Protein AF-A0A517XKX5-F1 (afdb_monomer_lite)

pLDDT: mean 86.67, std 15.07, range [38.28, 98.25]

Radius of gyration: 36.25 Å; chains: 1; bounding box: 56×51×123 Å

Organism: NCBI:txid2528023

Sequence (144 aa):
MNANAPLYVTPAGPVQIPESPFPGAEIADLLRQSIDLQREQVALLKQQQAAGDNVSRCRAFLAKWADEFPHVGPACKQSLPALERAYLALLSDLTDKVKDLGDDLADDFVLSDFLDRYGVKVNQLGGIINQISPIADAAPAETQ

Secondary structure (DSSP, 8-state):
----PPPP-PPPPP--PPPP-S-HHHHHHHHHHHHHHHHHHHHHHHHHHHHHHHHHHHHHHHHHTTTT-TTHHHHHHHHHHHHHHHHHHHHHHHHHHHHHHGGGGGSHHHHHHHHHHHHHHHHHHHHHHHHHHHHHHHSPP---

Structure (mmCIF, N/CA/C/O backbone):
data_AF-A0A517XKX5-F1
#
_entry.id   AF-A0A517XKX5-F1
#
loop_
_atom_site.group_PDB
_atom_site.id
_atom_site.type_symbol
_atom_site.label_atom_id
_atom_site.label_alt_id
_atom_site.label_comp_id
_atom_site.label_asym_id
_atom_site.label_entity_id
_atom_site.label_seq_id
_atom_site.pdbx_PDB_ins_code
_atom_site.Cartn_x
_atom_site.Cartn_y
_atom_site.Cartn_z
_atom_site.occupancy
_atom_site.B_iso_or_equiv
_atom_site.auth_seq_id
_atom_site.auth_comp_id
_atom_site.auth_asym_id
_atom_site.auth_atom_id
_atom_site.pdbx_PDB_model_num
ATOM 1 N N . MET A 1 1 ? -2.631 -30.575 -106.734 1.00 46.31 1 MET A N 1
ATOM 2 C CA . MET A 1 1 ? -3.094 -31.246 -105.501 1.00 46.31 1 MET A CA 1
ATOM 3 C C . MET A 1 1 ? -2.279 -30.710 -104.341 1.00 46.31 1 MET A C 1
ATOM 5 O O . MET A 1 1 ? -1.109 -31.034 -104.271 1.00 46.31 1 MET A O 1
ATOM 9 N N . ASN A 1 2 ? -2.861 -29.865 -103.490 1.00 41.69 2 ASN A N 1
ATOM 10 C CA . ASN A 1 2 ? -2.291 -29.525 -102.184 1.00 41.69 2 ASN A CA 1
ATOM 11 C C . ASN A 1 2 ? -3.442 -29.557 -10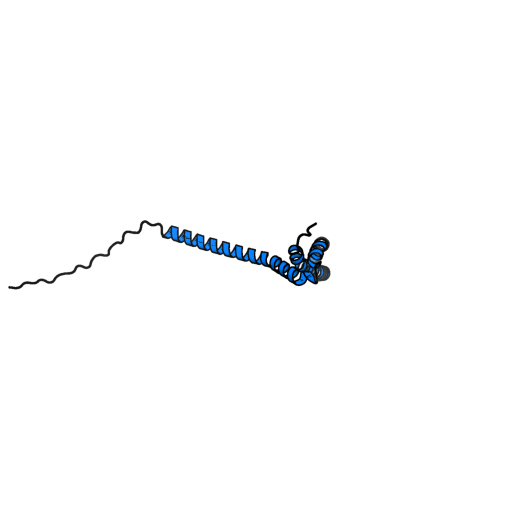1.180 1.00 41.69 2 ASN A C 1
ATOM 13 O O . ASN A 1 2 ? -4.290 -28.670 -101.170 1.00 41.69 2 ASN A O 1
ATOM 17 N N . ALA A 1 3 ? -3.502 -30.642 -100.414 1.00 54.03 3 ALA A N 1
ATOM 18 C CA . ALA A 1 3 ? -4.377 -30.785 -99.265 1.00 54.03 3 ALA A CA 1
ATOM 19 C C . ALA A 1 3 ? -3.588 -30.325 -98.039 1.00 54.03 3 ALA A C 1
ATOM 21 O O . ALA A 1 3 ? -2.511 -30.856 -97.782 1.00 54.03 3 ALA A O 1
ATOM 22 N N . ASN A 1 4 ? -4.104 -29.354 -97.290 1.00 54.41 4 ASN A N 1
ATOM 23 C CA . ASN A 1 4 ? -3.622 -29.114 -95.938 1.00 54.41 4 ASN A CA 1
ATOM 24 C C . ASN A 1 4 ? -4.831 -28.898 -95.028 1.00 54.41 4 ASN A C 1
ATOM 26 O O . ASN A 1 4 ? -5.595 -27.950 -95.201 1.00 54.41 4 ASN A O 1
ATOM 30 N N . ALA A 1 5 ? -5.052 -29.878 -94.156 1.00 59.97 5 ALA A N 1
ATOM 31 C CA . ALA A 1 5 ? -6.209 -30.001 -93.281 1.00 59.97 5 ALA A CA 1
ATOM 32 C C . ALA A 1 5 ? -6.062 -29.104 -92.037 1.00 59.97 5 ALA A C 1
ATOM 34 O O . ALA A 1 5 ? -4.936 -28.836 -91.613 1.00 59.97 5 ALA A O 1
ATOM 35 N N . PRO A 1 6 ? -7.167 -28.646 -91.422 1.00 56.19 6 PRO A N 1
ATOM 36 C CA . PRO A 1 6 ? -7.088 -27.828 -90.219 1.00 56.19 6 PRO A CA 1
ATOM 37 C C . PRO A 1 6 ? -6.621 -28.654 -89.010 1.00 56.19 6 PRO A C 1
ATOM 39 O O . PRO A 1 6 ? -7.191 -29.697 -88.689 1.00 56.19 6 PRO A O 1
ATOM 42 N N . LEU A 1 7 ? -5.590 -28.155 -88.323 1.00 56.00 7 LEU A N 1
ATOM 43 C CA . LEU A 1 7 ? -5.146 -28.631 -87.012 1.00 56.00 7 LEU A CA 1
ATOM 44 C C . LEU A 1 7 ? -6.213 -28.301 -85.960 1.00 56.00 7 LEU A C 1
ATOM 46 O O . LEU A 1 7 ? -6.467 -27.131 -85.678 1.00 56.00 7 LEU A O 1
ATOM 50 N N . TYR A 1 8 ? -6.809 -29.327 -85.355 1.00 54.81 8 TYR A N 1
ATOM 51 C CA . TYR A 1 8 ? -7.636 -29.160 -84.162 1.00 54.81 8 TYR A CA 1
ATOM 52 C C . TYR A 1 8 ? -6.754 -29.199 -82.914 1.00 54.81 8 TYR A C 1
ATOM 54 O O . TYR A 1 8 ? -6.123 -30.212 -82.620 1.00 54.81 8 TYR A O 1
ATOM 62 N N . VAL A 1 9 ? -6.730 -28.093 -82.169 1.00 59.56 9 VAL A N 1
ATOM 63 C CA . VAL A 1 9 ? -6.156 -28.039 -80.820 1.00 59.56 9 VAL A CA 1
ATOM 64 C C . VAL A 1 9 ? -7.253 -28.438 -79.839 1.00 59.56 9 VAL A C 1
ATOM 66 O O . VAL A 1 9 ? -8.209 -27.695 -79.625 1.00 59.56 9 VAL A O 1
ATOM 69 N N . THR A 1 10 ? -7.137 -29.624 -79.252 1.00 61.53 10 THR A N 1
ATOM 70 C CA . THR A 1 10 ? -7.957 -30.025 -78.104 1.00 61.53 10 THR A CA 1
ATOM 71 C C . THR A 1 10 ? -7.482 -29.281 -76.853 1.00 61.53 10 THR A C 1
ATOM 73 O O . THR A 1 10 ? -6.278 -29.298 -76.581 1.00 61.53 10 THR A O 1
ATOM 76 N N . PRO A 1 11 ? -8.374 -28.640 -76.075 1.00 59.97 11 PRO A N 1
ATOM 77 C CA . PRO A 1 11 ? -7.979 -27.992 -74.832 1.00 59.97 11 PRO A CA 1
ATOM 78 C C . PRO A 1 11 ? -7.487 -29.053 -73.842 1.00 59.97 11 PRO A C 1
ATOM 80 O O . PRO A 1 11 ? -8.123 -30.094 -73.668 1.00 59.97 11 PRO A O 1
ATOM 83 N N . ALA A 1 12 ? -6.338 -28.800 -73.213 1.00 63.75 12 ALA A N 1
ATOM 84 C CA . ALA A 1 12 ? -5.832 -29.653 -72.148 1.00 63.75 12 ALA A CA 1
ATOM 85 C C . ALA A 1 12 ? -6.866 -29.692 -71.011 1.00 63.75 12 ALA A C 1
ATOM 87 O O . ALA A 1 12 ? -7.317 -28.645 -70.542 1.00 63.75 12 ALA A O 1
ATOM 88 N N . GLY A 1 13 ? -7.267 -30.899 -70.600 1.00 64.56 13 GLY A N 1
ATOM 89 C CA . GLY A 1 13 ? -8.141 -31.085 -69.442 1.00 64.56 13 GLY A CA 1
ATOM 90 C C . GLY A 1 13 ? -7.512 -30.503 -68.169 1.00 64.56 13 GLY A C 1
ATOM 91 O O . GLY A 1 13 ? -6.293 -30.308 -68.124 1.00 64.56 13 GLY A O 1
ATOM 92 N N . PRO A 1 14 ? -8.317 -30.201 -67.135 1.00 66.50 14 PRO A N 1
ATOM 93 C CA . PRO A 1 14 ? -7.815 -29.593 -65.912 1.00 66.50 14 PRO A CA 1
ATOM 94 C C . PRO A 1 14 ? -6.734 -30.482 -65.288 1.00 66.50 14 PRO A C 1
ATOM 96 O O . PRO A 1 14 ? -6.977 -31.641 -64.955 1.00 66.50 14 PRO A O 1
ATOM 99 N N . VAL A 1 15 ? -5.528 -29.930 -65.153 1.00 63.94 15 VAL A N 1
ATOM 100 C CA . VAL A 1 15 ? -4.409 -30.571 -64.461 1.00 63.94 15 VAL A CA 1
ATOM 101 C C . VAL A 1 15 ? -4.791 -30.690 -62.987 1.00 63.94 15 VAL A C 1
ATOM 103 O O . VAL A 1 15 ? -4.846 -29.685 -62.279 1.00 63.94 15 VAL A O 1
ATOM 106 N N . GLN A 1 16 ? -5.079 -31.905 -62.518 1.00 61.09 16 GLN A N 1
ATOM 107 C CA . GLN A 1 16 ? -5.198 -32.166 -61.086 1.00 61.09 16 GLN A CA 1
ATOM 108 C C . GLN A 1 16 ? -3.799 -32.106 -60.474 1.00 61.09 16 GLN A C 1
ATOM 110 O O . GLN A 1 16 ? -2.966 -32.985 -60.689 1.00 61.09 16 GLN A O 1
ATOM 115 N N . ILE A 1 17 ? -3.533 -31.022 -59.750 1.00 61.06 17 ILE A N 1
ATOM 116 C CA . ILE A 1 17 ? -2.321 -30.866 -58.951 1.00 61.06 17 ILE A CA 1
ATOM 117 C C . ILE A 1 17 ? -2.424 -31.870 -57.791 1.00 61.06 17 ILE A C 1
ATOM 119 O O . ILE A 1 17 ? -3.459 -31.879 -57.122 1.00 61.06 17 ILE A O 1
ATOM 123 N N . PRO A 1 18 ? -1.408 -32.719 -57.545 1.00 62.28 18 PRO A N 1
ATOM 124 C CA . PRO A 1 18 ? -1.410 -33.620 -56.399 1.00 62.28 18 PRO A CA 1
ATOM 125 C C . PRO A 1 18 ? -1.601 -32.819 -55.110 1.00 62.28 18 PRO A C 1
ATOM 127 O O . PRO A 1 18 ? -0.887 -31.840 -54.881 1.00 62.28 18 PRO A O 1
ATOM 130 N N . GLU A 1 19 ? -2.569 -33.218 -54.287 1.00 61.75 19 GLU A N 1
ATOM 131 C CA . GLU A 1 19 ? -2.788 -32.616 -52.975 1.00 61.75 19 GLU A CA 1
ATOM 132 C C . GLU A 1 19 ? -1.506 -32.784 -52.146 1.00 61.75 19 GLU A C 1
ATOM 134 O O . GLU A 1 19 ? -0.979 -33.889 -51.997 1.00 61.75 19 GLU A O 1
ATOM 139 N N . SER A 1 20 ? -0.932 -31.660 -51.712 1.00 58.12 20 SER A N 1
ATOM 140 C CA . SER A 1 20 ? 0.356 -31.644 -51.018 1.00 58.12 20 SER A CA 1
ATOM 141 C C . SER A 1 20 ? 0.258 -32.448 -49.713 1.00 58.12 20 SER A C 1
ATOM 143 O O . SER A 1 20 ? -0.650 -32.188 -48.927 1.00 58.12 20 SER A O 1
ATOM 145 N N . PRO A 1 21 ? 1.194 -33.372 -49.422 1.00 59.84 21 PRO A N 1
ATOM 146 C CA . PRO A 1 21 ? 1.131 -34.237 -48.240 1.00 59.84 21 PRO A CA 1
ATOM 147 C C . PRO A 1 21 ? 1.513 -33.516 -46.936 1.00 59.84 21 PRO A C 1
ATOM 149 O O . PRO A 1 21 ? 1.598 -34.144 -45.883 1.00 59.84 21 PRO A O 1
ATOM 152 N N . PHE A 1 22 ? 1.811 -32.215 -46.990 1.00 59.44 22 PHE A N 1
ATOM 153 C CA . PHE A 1 22 ? 2.259 -31.468 -45.823 1.00 59.44 22 PHE A CA 1
ATOM 154 C C . PHE A 1 22 ? 1.071 -31.045 -44.950 1.00 59.44 22 PHE A C 1
ATOM 156 O O . PHE A 1 22 ? 0.155 -30.403 -45.470 1.00 59.44 22 PHE A O 1
ATOM 163 N N . PRO A 1 23 ? 1.109 -31.289 -43.624 1.00 63.66 23 PRO A N 1
ATOM 164 C CA . PRO A 1 23 ? 0.102 -30.818 -42.673 1.00 63.66 23 PRO A CA 1
ATOM 165 C C . PRO A 1 23 ? 0.264 -29.306 -42.429 1.00 63.66 23 PRO A C 1
ATOM 167 O O . PRO A 1 23 ? 0.499 -28.837 -41.320 1.00 63.66 23 PRO A O 1
ATOM 170 N N . GLY A 1 24 ? 0.187 -28.509 -43.498 1.00 70.19 24 GLY A N 1
ATOM 171 C CA . GLY A 1 24 ? 0.370 -27.060 -43.459 1.00 70.19 24 GLY A CA 1
ATOM 172 C C . GLY A 1 24 ? -0.688 -26.357 -42.610 1.00 70.19 24 GLY A C 1
ATOM 173 O O . GLY A 1 24 ? -0.395 -25.320 -42.025 1.00 70.19 24 GLY A O 1
ATOM 174 N N . ALA A 1 25 ? -1.884 -26.944 -42.496 1.00 78.31 25 ALA A N 1
ATOM 175 C CA . ALA A 1 25 ? -2.943 -26.457 -41.618 1.00 78.31 25 ALA A CA 1
ATOM 176 C C . ALA A 1 25 ? -2.577 -26.624 -40.135 1.00 78.31 25 ALA A C 1
ATOM 178 O O . ALA A 1 25 ? -2.608 -25.646 -39.397 1.00 78.31 25 ALA A O 1
ATOM 179 N N . GLU A 1 26 ? -2.127 -27.812 -39.720 1.00 82.81 26 GLU A N 1
ATOM 180 C CA . GLU A 1 26 ? -1.724 -28.065 -38.328 1.00 82.81 26 GLU A CA 1
ATOM 181 C C . GLU A 1 26 ? -0.511 -27.219 -37.927 1.00 82.81 26 GLU A C 1
ATOM 183 O O . GLU A 1 26 ? -0.473 -26.652 -36.837 1.00 82.81 26 GLU A O 1
ATOM 188 N N . ILE A 1 27 ? 0.462 -27.064 -38.831 1.00 89.12 27 ILE A N 1
ATOM 189 C CA . ILE A 1 27 ? 1.617 -26.185 -38.609 1.00 89.12 27 ILE A CA 1
ATOM 190 C C . ILE A 1 27 ? 1.166 -24.723 -3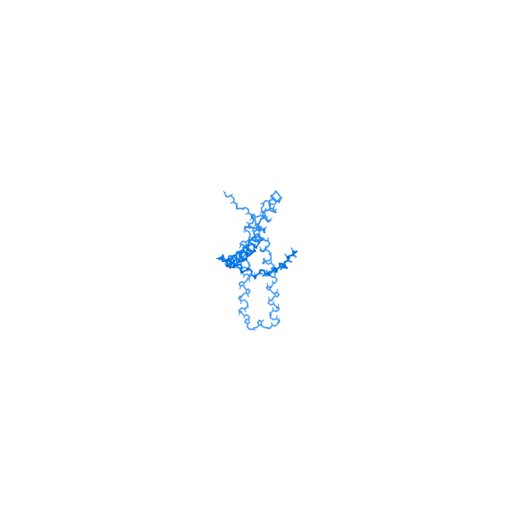8.499 1.00 89.12 27 ILE A C 1
ATOM 192 O O . ILE A 1 27 ? 1.626 -24.007 -37.611 1.00 89.12 27 ILE A O 1
ATOM 196 N N . ALA A 1 28 ? 0.258 -24.263 -39.365 1.00 89.31 28 ALA A N 1
ATOM 197 C CA . ALA A 1 28 ? -0.284 -22.909 -39.288 1.00 89.31 28 ALA A CA 1
ATOM 198 C C . ALA A 1 28 ? -1.060 -22.672 -37.983 1.00 89.31 28 ALA A C 1
ATOM 200 O O . ALA A 1 28 ? -0.957 -21.591 -37.402 1.00 89.31 28 ALA A O 1
ATOM 201 N N . ASP A 1 29 ? -1.788 -23.673 -37.496 1.00 90.06 29 ASP A N 1
ATOM 202 C CA . ASP A 1 29 ? -2.529 -23.588 -36.240 1.00 90.06 29 ASP A CA 1
ATOM 203 C C . ASP A 1 29 ? -1.601 -23.596 -35.022 1.00 90.06 29 ASP A C 1
ATOM 205 O O . ASP A 1 29 ? -1.798 -22.793 -34.111 1.00 90.06 29 ASP A O 1
ATOM 209 N N . LEU A 1 30 ? -0.531 -24.397 -35.031 1.00 93.19 30 LEU A N 1
ATOM 210 C CA . LEU A 1 30 ? 0.518 -24.336 -34.007 1.00 93.19 30 LEU A CA 1
ATOM 211 C C . LEU A 1 30 ? 1.229 -22.975 -33.996 1.00 93.19 30 LEU A C 1
ATOM 213 O O . LEU A 1 30 ? 1.501 -22.428 -32.928 1.00 93.19 30 LEU A O 1
ATOM 217 N N . LEU A 1 31 ? 1.500 -22.390 -35.166 1.00 94.75 31 LEU A N 1
ATOM 218 C CA . LEU A 1 31 ? 2.091 -21.052 -35.264 1.00 94.75 31 LEU A CA 1
ATOM 219 C C . LEU A 1 31 ? 1.146 -19.969 -34.731 1.00 94.75 31 LEU A C 1
ATOM 221 O O . LEU A 1 31 ? 1.600 -19.063 -34.035 1.00 94.75 31 LEU A O 1
ATOM 225 N N . ARG A 1 32 ? -0.162 -20.067 -35.000 1.00 94.75 32 ARG A N 1
ATOM 226 C CA . ARG A 1 32 ? -1.172 -19.160 -34.423 1.00 94.75 32 ARG A CA 1
ATOM 227 C C . ARG A 1 32 ? -1.216 -19.273 -32.903 1.00 94.75 32 ARG A C 1
ATOM 229 O O . ARG A 1 32 ? -1.094 -18.256 -32.230 1.00 94.75 32 ARG A O 1
ATOM 236 N N . GLN A 1 33 ? -1.279 -20.496 -32.376 1.00 94.50 33 GLN A N 1
ATOM 237 C CA . GLN A 1 33 ? -1.242 -20.750 -30.933 1.00 94.50 33 GLN A CA 1
ATOM 238 C C . GLN A 1 33 ? 0.045 -20.210 -30.293 1.00 94.50 33 GLN A C 1
ATOM 240 O O . GLN A 1 33 ? 0.006 -19.614 -29.220 1.00 94.50 33 GLN A O 1
ATOM 245 N N . SER A 1 34 ? 1.189 -20.354 -30.970 1.00 94.81 34 SER A N 1
ATOM 246 C CA . SER A 1 34 ? 2.460 -19.794 -30.507 1.00 94.81 34 SER A CA 1
ATOM 247 C C . SER A 1 34 ? 2.441 -18.265 -30.469 1.00 94.81 34 SER A C 1
ATOM 249 O O . SER A 1 34 ? 2.900 -17.681 -29.489 1.00 94.81 34 SER A O 1
ATOM 251 N N . ILE A 1 35 ? 1.886 -17.608 -31.492 1.00 96.81 35 ILE A N 1
ATOM 252 C CA . ILE A 1 35 ? 1.741 -16.145 -31.525 1.00 96.81 35 ILE A CA 1
ATOM 253 C C . ILE A 1 35 ? 0.821 -15.667 -30.398 1.00 96.81 35 ILE A C 1
ATOM 255 O O . ILE A 1 35 ? 1.126 -14.664 -29.751 1.00 96.81 35 ILE A O 1
ATOM 259 N N . ASP A 1 36 ? -0.281 -16.370 -30.142 1.00 96.94 36 ASP A N 1
ATOM 260 C CA . ASP A 1 36 ? -1.208 -16.017 -29.066 1.00 96.94 36 ASP A CA 1
ATOM 261 C C . ASP A 1 36 ? -0.543 -16.151 -27.689 1.00 96.94 36 ASP A C 1
ATOM 263 O O . ASP A 1 36 ? -0.597 -15.214 -26.889 1.00 96.94 36 ASP A O 1
ATOM 267 N N . LEU A 1 37 ? 0.209 -17.231 -27.460 1.00 96.94 37 LEU A N 1
ATOM 268 C CA . LEU A 1 37 ? 0.982 -17.412 -26.230 1.00 96.94 37 LEU A CA 1
ATOM 269 C C . LEU A 1 37 ? 2.081 -16.347 -26.072 1.00 96.94 37 LEU A C 1
ATOM 271 O O . LEU A 1 37 ? 2.291 -15.820 -24.981 1.00 96.94 37 LEU A O 1
ATOM 275 N N . GLN A 1 38 ? 2.759 -15.967 -27.159 1.00 96.69 38 GLN A N 1
ATOM 276 C CA . GLN A 1 38 ? 3.748 -14.883 -27.136 1.00 96.69 38 GLN A CA 1
ATOM 277 C C . GLN A 1 38 ? 3.112 -13.529 -26.805 1.00 96.69 38 GLN A C 1
ATOM 279 O O . GLN A 1 38 ? 3.704 -12.732 -26.075 1.00 96.69 38 GLN A O 1
ATOM 284 N N . ARG A 1 39 ? 1.906 -13.247 -27.312 1.00 96.38 39 ARG A N 1
ATOM 285 C CA . ARG A 1 39 ? 1.174 -12.013 -26.990 1.00 96.38 39 ARG A CA 1
ATOM 286 C C . ARG A 1 39 ? 0.814 -11.950 -25.513 1.00 96.38 39 ARG A C 1
ATOM 288 O O . ARG A 1 39 ? 1.017 -10.905 -24.894 1.00 96.38 39 ARG A O 1
ATOM 295 N N . GLU A 1 40 ? 0.332 -13.054 -24.954 1.00 96.50 40 GLU A N 1
ATOM 296 C CA . GLU A 1 40 ? 0.037 -13.164 -23.526 1.00 96.50 40 GLU A CA 1
ATOM 297 C C . GLU A 1 40 ? 1.307 -12.990 -22.683 1.00 96.50 40 GLU A C 1
ATOM 299 O O . GLU A 1 40 ? 1.332 -12.187 -21.750 1.00 96.50 40 GLU A O 1
ATOM 304 N N . GLN A 1 41 ? 2.410 -13.633 -23.073 1.00 94.69 41 GLN A N 1
ATOM 305 C CA . GLN A 1 41 ? 3.692 -13.484 -22.388 1.00 94.69 41 GLN A CA 1
ATOM 306 C C . GLN A 1 41 ? 4.192 -12.032 -22.404 1.00 94.69 41 GLN A C 1
ATOM 308 O O . GLN A 1 41 ? 4.628 -11.513 -21.377 1.00 94.69 41 GLN A O 1
ATOM 313 N N . VAL A 1 42 ? 4.104 -11.344 -23.546 1.00 96.06 42 VAL A N 1
ATOM 314 C CA . VAL A 1 42 ? 4.466 -9.921 -23.645 1.00 96.06 42 VAL A CA 1
ATOM 315 C C . VAL A 1 42 ? 3.558 -9.058 -22.769 1.00 96.06 42 VAL A C 1
ATOM 317 O O . VAL A 1 42 ? 4.042 -8.109 -22.151 1.00 96.06 42 VAL A O 1
ATOM 320 N N . ALA A 1 43 ? 2.263 -9.367 -22.691 1.00 94.75 43 ALA A N 1
ATOM 321 C CA . ALA A 1 43 ? 1.338 -8.655 -21.815 1.00 94.75 43 ALA A CA 1
ATOM 322 C C . ALA A 1 43 ? 1.734 -8.805 -20.336 1.00 94.75 43 ALA A C 1
ATOM 324 O O . ALA A 1 43 ? 1.840 -7.800 -19.630 1.00 94.75 43 ALA A O 1
ATOM 325 N N . LEU A 1 44 ? 2.052 -10.026 -19.897 1.00 92.94 44 LEU A N 1
ATOM 326 C CA . LEU A 1 44 ? 2.514 -10.304 -18.534 1.00 92.94 44 LEU A CA 1
ATOM 327 C C . LEU A 1 44 ? 3.847 -9.610 -18.221 1.00 92.94 44 LEU A C 1
ATOM 329 O O . LEU A 1 44 ? 3.999 -9.015 -17.155 1.00 92.94 44 LEU A O 1
ATOM 333 N N . LEU A 1 45 ? 4.799 -9.617 -19.160 1.00 90.56 45 LEU A N 1
ATOM 334 C CA . LEU A 1 45 ? 6.084 -8.930 -18.990 1.00 90.56 45 LEU A CA 1
ATOM 335 C C . LEU A 1 45 ? 5.914 -7.413 -18.867 1.00 90.56 45 LEU A C 1
ATOM 337 O O . LEU A 1 45 ? 6.538 -6.796 -18.007 1.00 90.56 45 LEU A O 1
ATOM 341 N N . LYS A 1 46 ? 5.036 -6.803 -19.674 1.00 87.88 46 LYS A N 1
ATOM 342 C CA . LYS A 1 46 ? 4.716 -5.371 -19.554 1.00 87.88 46 LYS A CA 1
ATOM 343 C C . LYS A 1 46 ? 4.098 -5.040 -18.198 1.00 87.88 46 LYS A C 1
ATOM 345 O O . LYS A 1 46 ? 4.452 -4.028 -17.598 1.00 87.88 46 LYS A O 1
ATOM 350 N N . GLN A 1 47 ? 3.204 -5.894 -17.702 1.00 85.06 47 GLN A N 1
ATOM 351 C CA . GLN A 1 47 ? 2.606 -5.730 -16.379 1.00 85.06 47 GLN A CA 1
ATOM 352 C C . GLN A 1 47 ? 3.657 -5.845 -15.264 1.00 85.06 47 GLN A C 1
ATOM 354 O O . GLN A 1 47 ? 3.666 -5.032 -14.340 1.00 85.06 47 GLN A O 1
ATOM 359 N N . GLN A 1 48 ? 4.576 -6.807 -15.369 1.00 79.50 48 GLN A N 1
ATOM 360 C CA . GLN A 1 48 ? 5.668 -6.977 -14.411 1.00 79.50 48 GLN A CA 1
ATOM 361 C C . GLN A 1 48 ? 6.632 -5.784 -14.423 1.00 79.50 48 GLN A C 1
ATOM 363 O O . GLN A 1 48 ? 7.042 -5.315 -13.361 1.00 79.50 48 GLN A O 1
ATOM 368 N N . GLN A 1 49 ? 6.960 -5.256 -15.605 1.00 81.19 49 GLN A N 1
ATOM 369 C CA . GLN A 1 49 ? 7.802 -4.069 -15.732 1.00 81.19 49 GLN A CA 1
ATOM 370 C C . GLN A 1 49 ? 7.147 -2.853 -15.064 1.00 81.19 49 GLN A C 1
ATOM 372 O O . GLN A 1 49 ? 7.787 -2.185 -14.256 1.00 81.19 49 GLN A O 1
ATOM 377 N N . ALA A 1 50 ? 5.855 -2.619 -15.314 1.00 76.44 50 ALA A N 1
ATOM 378 C CA . ALA A 1 50 ? 5.123 -1.518 -14.690 1.00 76.44 50 ALA A CA 1
ATOM 379 C C . ALA A 1 50 ? 5.121 -1.602 -13.150 1.00 76.44 50 ALA A C 1
ATOM 381 O O . ALA A 1 50 ? 5.174 -0.573 -12.477 1.00 76.44 50 ALA A O 1
ATOM 382 N N . ALA A 1 51 ? 5.106 -2.815 -12.584 1.00 69.44 51 ALA A N 1
ATOM 383 C CA . ALA A 1 51 ? 5.219 -3.020 -11.141 1.00 69.44 51 ALA A CA 1
ATOM 384 C C . ALA A 1 51 ? 6.638 -2.729 -10.607 1.00 69.44 51 ALA A C 1
ATOM 386 O O . ALA A 1 51 ? 6.784 -2.129 -9.542 1.00 69.44 51 ALA A O 1
ATOM 387 N N . GLY A 1 52 ? 7.686 -3.110 -11.347 1.00 68.88 52 GLY A N 1
ATOM 388 C CA . GLY A 1 52 ? 9.086 -2.864 -10.974 1.00 68.88 52 GLY A CA 1
ATOM 389 C C . GLY A 1 52 ? 9.544 -1.408 -11.141 1.00 68.88 52 GLY A C 1
ATOM 390 O O . GLY A 1 52 ? 10.426 -0.947 -10.409 1.00 68.88 52 GLY A O 1
ATOM 391 N N . ASP A 1 53 ? 8.925 -0.662 -12.059 1.00 80.75 53 ASP A N 1
ATOM 392 C CA . ASP A 1 53 ? 9.310 0.713 -12.397 1.00 80.75 53 ASP A CA 1
ATOM 393 C C . ASP A 1 53 ? 9.117 1.701 -11.235 1.00 80.75 53 ASP A C 1
ATOM 395 O O . ASP A 1 53 ? 9.836 2.694 -11.128 1.00 80.75 53 ASP A O 1
ATOM 399 N N . ASN A 1 54 ? 8.182 1.445 -10.318 1.00 82.00 54 ASN A N 1
ATOM 400 C CA . ASN A 1 54 ? 7.952 2.356 -9.195 1.00 82.00 54 ASN A CA 1
ATOM 401 C C . ASN A 1 54 ? 9.133 2.381 -8.212 1.00 82.00 54 ASN A C 1
ATOM 403 O O . ASN A 1 54 ? 9.585 3.458 -7.822 1.00 82.00 54 ASN A O 1
ATOM 407 N N . VAL A 1 55 ? 9.695 1.218 -7.867 1.00 86.56 55 VAL A N 1
ATOM 408 C CA . VAL A 1 55 ? 10.836 1.132 -6.936 1.00 86.56 55 VAL A CA 1
ATOM 409 C C . VAL A 1 55 ? 12.110 1.677 -7.585 1.00 86.56 55 VAL A C 1
ATOM 411 O O . VAL A 1 55 ? 12.892 2.368 -6.928 1.00 86.56 55 VAL A O 1
ATOM 414 N N . SER A 1 56 ? 12.326 1.422 -8.881 1.00 88.44 56 SER A N 1
ATOM 415 C CA . SER A 1 56 ? 13.488 1.956 -9.607 1.00 88.44 56 SER A CA 1
ATOM 416 C C . SER A 1 56 ? 13.449 3.488 -9.696 1.00 88.44 56 SER A C 1
ATOM 418 O O . SER A 1 56 ? 14.463 4.148 -9.451 1.00 88.44 56 SER A O 1
ATOM 420 N N . ARG A 1 57 ? 12.267 4.071 -9.941 1.00 91.06 57 ARG A N 1
ATOM 421 C CA . ARG A 1 57 ? 12.047 5.525 -9.926 1.00 91.06 57 ARG A CA 1
ATOM 422 C C . ARG A 1 57 ? 12.272 6.131 -8.544 1.00 91.06 57 ARG A C 1
ATOM 424 O O . ARG A 1 57 ? 12.960 7.146 -8.445 1.00 91.06 57 ARG A O 1
ATOM 431 N N . CYS A 1 58 ? 11.749 5.514 -7.485 1.00 92.50 58 CYS A N 1
ATOM 432 C CA . CYS A 1 58 ? 11.987 5.962 -6.109 1.00 92.50 58 CYS A CA 1
ATOM 433 C C . CYS A 1 58 ? 13.473 5.894 -5.735 1.00 92.50 58 CYS A C 1
ATOM 435 O O . CYS A 1 58 ? 13.992 6.817 -5.111 1.00 92.50 58 CYS A O 1
ATOM 437 N N . ARG A 1 59 ? 14.192 4.861 -6.185 1.00 92.69 59 ARG A N 1
ATOM 438 C CA . ARG A 1 59 ? 15.639 4.737 -5.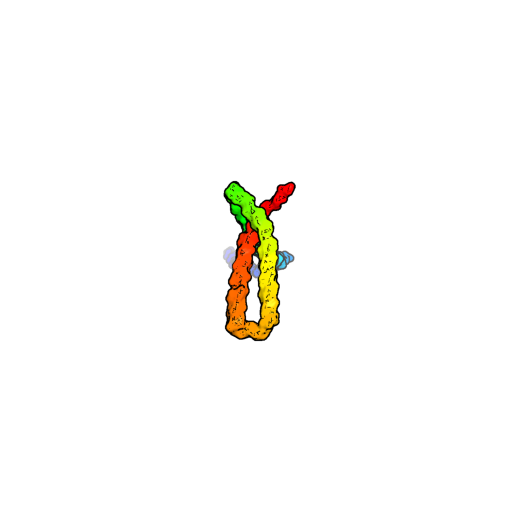966 1.00 92.69 59 ARG A CA 1
ATOM 439 C C . ARG A 1 59 ? 16.417 5.856 -6.654 1.00 92.69 59 ARG A C 1
ATOM 441 O O . ARG A 1 59 ? 17.284 6.462 -6.033 1.00 92.69 59 ARG A O 1
ATOM 448 N N . ALA A 1 60 ? 16.084 6.164 -7.908 1.00 93.50 60 ALA A N 1
ATOM 449 C CA . ALA A 1 60 ? 16.684 7.284 -8.630 1.00 93.50 60 ALA A CA 1
ATOM 450 C C . ALA A 1 60 ? 16.365 8.637 -7.966 1.00 93.50 60 ALA A C 1
ATOM 452 O O . ALA A 1 60 ? 17.232 9.505 -7.884 1.00 93.50 60 ALA A O 1
ATOM 453 N N . PHE A 1 61 ? 15.142 8.808 -7.453 1.00 93.94 61 PHE A N 1
ATOM 454 C CA . PHE A 1 61 ? 14.741 9.994 -6.695 1.00 93.94 61 PHE A CA 1
ATOM 455 C C . PHE A 1 61 ? 15.559 10.161 -5.408 1.00 93.94 61 PHE A C 1
ATOM 457 O O . PHE A 1 61 ? 16.090 11.242 -5.175 1.00 93.94 61 PHE A O 1
ATOM 464 N N . LEU A 1 62 ? 15.717 9.100 -4.609 1.00 94.19 62 LEU A N 1
ATOM 465 C CA . LEU A 1 62 ? 16.549 9.133 -3.403 1.00 94.19 62 LEU A CA 1
ATOM 466 C C . LEU A 1 62 ? 18.013 9.442 -3.733 1.00 94.19 62 LEU A C 1
ATOM 468 O O . LEU A 1 62 ? 18.621 10.271 -3.067 1.00 94.19 62 LEU A O 1
ATOM 472 N N . ALA A 1 63 ? 18.562 8.836 -4.791 1.00 93.31 63 ALA A N 1
ATOM 473 C CA . ALA A 1 63 ? 19.933 9.098 -5.225 1.00 93.31 63 ALA A CA 1
ATOM 474 C C . ALA A 1 63 ? 20.148 10.562 -5.645 1.00 93.31 63 ALA A C 1
ATOM 476 O O . ALA A 1 63 ? 21.182 11.142 -5.333 1.00 93.31 63 ALA A O 1
ATOM 477 N N . LYS A 1 64 ? 19.160 11.175 -6.313 1.00 96.12 64 LYS A N 1
ATOM 478 C CA . LYS A 1 64 ? 19.212 12.586 -6.725 1.00 96.12 64 LYS A CA 1
ATOM 479 C C . LYS A 1 64 ? 19.334 13.548 -5.537 1.00 96.12 64 LYS A C 1
ATOM 481 O O . LYS A 1 64 ? 19.949 14.596 -5.685 1.00 96.12 64 LYS A O 1
ATOM 486 N N . TRP A 1 65 ? 18.732 13.209 -4.400 1.00 95.56 65 TRP A N 1
ATOM 487 C CA . TRP A 1 65 ? 18.641 14.078 -3.223 1.00 95.56 65 TRP A CA 1
ATOM 488 C C . TRP A 1 65 ? 19.460 13.567 -2.030 1.00 95.56 65 TRP A C 1
ATOM 490 O O . TRP A 1 65 ? 19.248 14.010 -0.903 1.00 95.56 65 TRP A O 1
ATOM 500 N N . ALA A 1 66 ? 20.384 12.631 -2.261 1.00 92.50 66 ALA A N 1
ATOM 501 C CA . ALA A 1 66 ? 21.124 11.948 -1.204 1.00 92.50 66 ALA A CA 1
ATOM 502 C C . ALA A 1 66 ? 21.992 12.896 -0.359 1.00 92.50 66 ALA A C 1
ATOM 504 O O . ALA A 1 66 ? 22.085 12.699 0.850 1.00 92.50 66 ALA A O 1
ATOM 505 N N . ASP A 1 67 ? 22.572 13.933 -0.969 1.00 94.31 67 ASP A N 1
ATOM 506 C CA . ASP A 1 67 ? 23.445 14.885 -0.268 1.00 94.31 67 ASP A CA 1
ATOM 507 C C . ASP A 1 67 ? 22.660 15.817 0.672 1.00 94.31 67 ASP A C 1
ATOM 509 O O . ASP A 1 67 ? 23.136 16.166 1.751 1.00 94.31 67 ASP A O 1
ATOM 513 N N . GLU A 1 68 ? 21.441 16.203 0.283 1.00 97.06 68 GLU A N 1
ATOM 514 C CA . GLU A 1 68 ? 20.583 17.108 1.061 1.00 97.06 68 GLU A CA 1
ATOM 515 C C . GLU A 1 68 ? 19.719 16.355 2.085 1.00 97.06 68 GLU A C 1
ATOM 517 O O . GLU A 1 68 ? 19.444 16.863 3.172 1.00 97.06 68 GLU A O 1
ATOM 522 N N . PHE A 1 69 ? 19.299 15.129 1.756 1.00 94.75 69 PHE A N 1
ATOM 523 C CA . PHE A 1 69 ? 18.351 14.339 2.543 1.00 94.75 69 PHE A CA 1
ATOM 524 C C . PHE A 1 69 ? 18.817 12.883 2.758 1.00 94.75 69 PHE A C 1
ATOM 526 O O . PHE A 1 69 ? 18.069 11.943 2.457 1.00 94.75 69 PHE A O 1
ATOM 533 N N . PRO A 1 70 ? 20.011 12.649 3.338 1.00 92.88 70 PRO A N 1
ATOM 534 C CA . PRO A 1 70 ? 20.618 11.313 3.419 1.00 92.88 70 PRO A CA 1
ATOM 535 C C . PRO A 1 70 ? 19.808 10.308 4.253 1.00 92.88 70 PRO A C 1
ATOM 537 O O . PRO A 1 70 ? 19.899 9.099 4.047 1.00 92.88 70 PRO A O 1
ATOM 540 N N . HIS A 1 71 ? 18.994 10.792 5.194 1.00 93.31 71 HIS A N 1
ATOM 541 C CA . HIS A 1 71 ? 18.263 9.948 6.140 1.00 93.31 71 HIS A CA 1
ATOM 542 C C . HIS A 1 71 ? 16.805 9.682 5.754 1.00 93.31 71 HIS A C 1
ATOM 544 O O . HIS A 1 71 ? 16.155 8.901 6.441 1.00 93.31 71 HIS A O 1
ATOM 550 N N . VAL A 1 72 ? 16.275 10.277 4.677 1.00 94.19 72 VAL A N 1
ATOM 551 C CA . VAL A 1 72 ? 14.848 10.128 4.325 1.00 94.19 72 VAL A CA 1
ATOM 552 C C . VAL A 1 72 ? 14.487 8.674 4.018 1.00 94.19 72 VAL A C 1
ATOM 554 O O . VAL A 1 72 ? 13.528 8.163 4.586 1.00 94.19 72 VAL A O 1
ATOM 557 N N . GLY A 1 73 ? 15.272 7.979 3.190 1.00 94.12 73 GLY A N 1
ATOM 558 C CA . GLY A 1 73 ? 15.047 6.557 2.896 1.00 94.12 73 GLY A CA 1
ATOM 559 C C . GLY A 1 73 ? 15.061 5.679 4.160 1.00 94.12 73 GLY A C 1
ATOM 560 O O . GLY A 1 73 ? 14.062 5.012 4.439 1.00 94.12 73 GLY A O 1
ATOM 561 N N . PRO A 1 74 ? 16.146 5.709 4.961 1.00 94.12 74 PRO A N 1
ATOM 562 C CA . PRO A 1 74 ? 16.216 4.992 6.236 1.00 94.12 74 PRO A CA 1
ATOM 563 C C . PRO A 1 74 ? 15.083 5.348 7.207 1.00 94.12 74 PRO A C 1
ATOM 565 O O . PRO A 1 74 ? 14.444 4.452 7.750 1.00 94.12 74 PRO A O 1
ATOM 568 N N . ALA A 1 75 ? 14.755 6.631 7.377 1.00 94.81 75 ALA A N 1
ATOM 569 C CA . ALA A 1 75 ? 13.677 7.068 8.263 1.00 94.81 75 ALA A CA 1
ATOM 570 C C . ALA A 1 75 ? 12.300 6.564 7.799 1.00 94.81 75 ALA A C 1
ATOM 572 O O . ALA A 1 75 ? 11.498 6.113 8.621 1.00 94.81 75 ALA A O 1
ATOM 573 N N . CYS A 1 76 ? 12.023 6.577 6.490 1.00 95.50 76 CYS A N 1
ATOM 574 C CA . CYS A 1 76 ? 10.820 5.972 5.914 1.00 95.50 76 CYS A CA 1
ATOM 575 C C . CYS A 1 76 ? 10.756 4.472 6.226 1.00 95.50 76 CYS A C 1
ATOM 577 O O . CYS A 1 76 ? 9.732 3.985 6.697 1.00 95.50 76 CYS A O 1
ATOM 579 N N . LYS A 1 77 ? 11.866 3.750 6.053 1.00 94.88 77 LYS A N 1
ATOM 580 C CA . LYS A 1 77 ? 11.953 2.314 6.345 1.00 94.88 77 LYS A CA 1
ATOM 581 C C . LYS A 1 77 ? 11.782 1.989 7.831 1.00 94.88 77 LYS A C 1
ATOM 583 O O . LYS A 1 77 ? 11.122 1.012 8.169 1.00 94.88 77 LYS A O 1
ATOM 588 N N . GLN A 1 78 ? 12.335 2.812 8.718 1.00 95.69 78 GLN A N 1
ATOM 589 C CA . GLN A 1 78 ? 12.222 2.641 10.169 1.00 95.69 78 GLN A CA 1
ATOM 590 C C . GLN A 1 78 ? 10.821 2.995 10.701 1.00 95.69 78 GLN A C 1
ATOM 592 O O . GLN A 1 78 ? 10.341 2.359 11.638 1.00 95.69 78 GLN A O 1
ATOM 597 N N . SER A 1 79 ? 10.150 3.993 10.114 1.00 95.81 79 SER A N 1
ATOM 598 C CA . SER A 1 79 ? 8.820 4.453 10.549 1.00 95.81 79 SER A CA 1
ATOM 599 C C . SER A 1 79 ? 7.659 3.643 9.968 1.00 95.81 79 SER A C 1
ATOM 601 O O . SER A 1 79 ? 6.621 3.521 10.625 1.00 95.81 79 SER A O 1
ATOM 603 N N . LEU A 1 80 ? 7.830 3.046 8.783 1.00 96.69 80 LEU A N 1
ATOM 604 C CA . LEU A 1 80 ? 6.785 2.291 8.090 1.00 96.69 80 LEU A CA 1
ATOM 605 C C . LEU A 1 80 ? 6.130 1.205 8.971 1.00 96.69 80 LEU A C 1
ATOM 607 O O . LEU A 1 80 ? 4.904 1.229 9.087 1.00 96.69 80 LEU A O 1
ATOM 611 N N . PRO A 1 81 ? 6.869 0.356 9.719 1.00 96.88 81 PRO A N 1
ATOM 612 C CA . PRO A 1 81 ? 6.244 -0.650 10.579 1.00 96.88 81 PRO A CA 1
ATOM 613 C C . PRO A 1 81 ? 5.387 -0.065 11.708 1.00 96.88 81 PRO A C 1
ATOM 615 O O . PRO A 1 81 ? 4.497 -0.734 12.231 1.00 96.88 81 PRO A O 1
ATOM 618 N N . ALA A 1 82 ? 5.674 1.153 12.175 1.00 97.75 82 ALA A N 1
ATOM 619 C CA . ALA A 1 82 ? 4.841 1.808 13.183 1.00 97.75 82 ALA A CA 1
ATOM 620 C C . ALA A 1 82 ? 3.528 2.312 12.564 1.00 97.75 82 ALA A C 1
ATOM 622 O O . ALA A 1 82 ? 2.463 2.141 13.159 1.00 97.75 82 ALA A O 1
ATOM 623 N N . LEU A 1 83 ? 3.599 2.865 11.350 1.00 97.62 83 LEU A N 1
ATOM 624 C CA . LEU A 1 83 ? 2.434 3.310 10.586 1.00 97.62 83 LEU A CA 1
ATOM 625 C C . LEU A 1 83 ? 1.520 2.139 10.208 1.00 97.62 83 LEU A C 1
ATOM 627 O O . LEU A 1 83 ? 0.312 2.220 10.415 1.00 97.62 83 LEU A O 1
ATOM 631 N N . GLU A 1 84 ? 2.087 1.030 9.732 1.00 97.69 84 GLU A N 1
ATOM 632 C CA . GLU A 1 84 ? 1.339 -0.190 9.404 1.00 97.69 84 GLU A CA 1
ATOM 633 C C . GLU A 1 84 ? 0.611 -0.754 10.626 1.00 97.69 84 GLU A C 1
ATOM 635 O O . GLU A 1 84 ? -0.571 -1.084 10.550 1.00 97.69 84 GLU A O 1
ATOM 640 N N . ARG A 1 85 ? 1.277 -0.799 11.789 1.00 98.25 85 ARG A N 1
ATOM 641 C CA . ARG A 1 85 ? 0.634 -1.224 13.042 1.00 98.25 85 ARG A CA 1
ATOM 642 C C . ARG A 1 85 ? -0.516 -0.305 13.437 1.00 98.25 85 ARG A C 1
ATOM 644 O O . ARG A 1 85 ? -1.565 -0.801 13.838 1.00 98.25 85 ARG A O 1
ATOM 651 N N . ALA A 1 86 ? -0.345 1.011 13.312 1.00 97.94 86 ALA A N 1
ATOM 652 C CA . ALA A 1 86 ? -1.417 1.965 13.585 1.00 97.94 86 ALA A CA 1
ATOM 653 C C . ALA A 1 86 ? -2.605 1.781 12.625 1.00 97.94 86 ALA A C 1
ATOM 655 O O . ALA A 1 86 ? -3.757 1.848 13.051 1.00 97.94 86 ALA A O 1
ATOM 656 N N . TYR A 1 87 ? -2.336 1.493 11.349 1.00 97.81 87 TYR A N 1
ATOM 657 C CA . TYR A 1 87 ? -3.368 1.227 10.348 1.00 97.81 87 TYR A CA 1
ATOM 658 C C . TYR A 1 87 ? -4.143 -0.053 10.657 1.00 97.81 87 TYR A C 1
ATOM 660 O O . TYR A 1 87 ? -5.371 -0.037 10.667 1.00 97.81 87 TYR A O 1
ATOM 668 N N . LEU A 1 88 ? -3.442 -1.134 11.002 1.00 97.94 88 LEU A N 1
ATOM 669 C CA . LEU A 1 88 ? -4.074 -2.387 11.414 1.00 97.94 88 LEU A CA 1
ATOM 670 C C . LEU A 1 88 ? -4.903 -2.221 12.693 1.00 97.94 88 LEU A C 1
ATOM 672 O O . LEU A 1 88 ? -6.002 -2.762 12.774 1.00 97.94 88 LEU A O 1
ATOM 676 N N . ALA A 1 89 ? -4.422 -1.444 13.667 1.00 97.88 89 ALA A N 1
ATOM 677 C CA . ALA A 1 89 ? -5.183 -1.148 14.878 1.00 97.88 89 ALA A CA 1
ATOM 678 C C . ALA A 1 89 ? -6.480 -0.383 14.564 1.00 97.88 89 ALA A C 1
ATOM 680 O O . ALA A 1 89 ? -7.537 -0.725 15.089 1.00 97.88 89 ALA A O 1
ATOM 681 N N . LEU A 1 90 ? -6.419 0.606 13.665 1.00 97.06 90 LEU A N 1
ATOM 682 C CA . LEU A 1 90 ? -7.597 1.347 13.212 1.00 97.06 90 LEU A CA 1
ATOM 683 C C . LEU A 1 90 ? -8.597 0.444 12.475 1.00 97.06 90 LEU A C 1
ATOM 685 O O . LEU A 1 90 ? -9.798 0.554 12.706 1.00 97.06 90 LEU A O 1
ATOM 689 N N . LEU A 1 91 ? -8.114 -0.454 11.611 1.00 97.38 91 LEU A N 1
ATOM 690 C CA . LEU A 1 91 ? -8.965 -1.427 10.924 1.00 97.38 91 LEU A CA 1
ATOM 691 C C . LEU A 1 91 ? -9.606 -2.420 11.898 1.00 97.38 91 LEU A C 1
ATOM 693 O O . LEU A 1 91 ? -10.760 -2.794 11.699 1.00 97.38 91 LEU A O 1
ATOM 697 N N . SER A 1 92 ? -8.889 -2.828 12.949 1.00 97.56 92 SER A N 1
ATOM 698 C CA . SER A 1 92 ? -9.443 -3.681 14.004 1.00 97.56 92 SER A CA 1
ATOM 699 C C . SER A 1 92 ? -10.595 -2.983 14.725 1.00 97.56 92 SER A C 1
ATOM 701 O O . SER A 1 92 ? -11.687 -3.538 14.771 1.00 97.56 92 SER A O 1
ATOM 703 N N . ASP A 1 93 ? -10.382 -1.752 15.205 1.00 96.62 93 ASP A N 1
ATOM 704 C CA . ASP A 1 93 ? -11.414 -0.963 15.898 1.00 96.62 93 ASP A CA 1
ATOM 705 C C . ASP A 1 93 ? -12.647 -0.733 15.014 1.00 96.62 93 ASP A C 1
ATOM 707 O O . ASP A 1 93 ? -13.783 -0.928 15.438 1.00 96.62 93 ASP A O 1
ATOM 711 N N . LEU A 1 94 ? -12.420 -0.393 13.742 1.00 96.12 94 LEU A N 1
ATOM 712 C CA . LEU A 1 94 ? -13.476 -0.260 12.743 1.00 96.12 94 LEU A CA 1
ATOM 713 C C . LEU A 1 94 ? -14.269 -1.562 12.594 1.00 96.12 94 LEU A C 1
ATOM 715 O O . LEU A 1 94 ? -15.497 -1.547 12.622 1.00 96.12 94 LEU A O 1
ATOM 719 N N . THR A 1 95 ? -13.572 -2.687 12.428 1.00 96.19 95 THR A N 1
ATOM 720 C CA . THR A 1 95 ? -14.200 -3.994 12.195 1.00 96.19 95 THR A CA 1
ATOM 721 C C . THR A 1 95 ? -15.009 -4.445 13.404 1.00 96.19 95 THR A C 1
ATOM 723 O O . THR A 1 95 ? -16.094 -5.001 13.242 1.00 96.19 95 THR A O 1
ATOM 726 N N . ASP A 1 96 ? -14.513 -4.194 14.612 1.00 97.38 96 ASP A N 1
ATOM 727 C CA . ASP A 1 96 ? -15.248 -4.491 15.838 1.00 97.38 96 ASP A CA 1
ATOM 728 C C . ASP A 1 96 ? -16.472 -3.582 15.972 1.00 97.38 96 ASP A C 1
ATOM 730 O O . ASP A 1 96 ? -17.567 -4.073 16.244 1.00 97.38 96 ASP A O 1
ATOM 734 N N . LYS A 1 97 ? -16.355 -2.297 15.614 1.00 95.69 97 LYS A N 1
ATOM 735 C CA . LYS A 1 97 ? -17.505 -1.391 15.605 1.00 95.69 97 LYS A CA 1
ATOM 736 C C . LYS A 1 97 ? -18.590 -1.803 14.607 1.00 95.69 97 LYS A C 1
ATOM 738 O O . LYS A 1 97 ? -19.771 -1.674 14.917 1.00 95.69 97 LYS A O 1
ATOM 743 N N . VAL A 1 98 ? -18.214 -2.316 13.434 1.00 96.50 98 VAL A N 1
ATOM 744 C CA . VAL A 1 98 ? -19.168 -2.860 12.450 1.00 96.50 98 VAL A CA 1
ATOM 745 C C . VAL A 1 98 ? -19.926 -4.057 13.022 1.00 96.50 98 VAL A C 1
ATOM 747 O O . VAL A 1 98 ? -21.141 -4.136 12.860 1.00 96.50 98 VAL A O 1
ATOM 750 N N . LYS A 1 99 ? -19.236 -4.968 13.721 1.00 96.12 99 LYS A N 1
ATOM 751 C CA . LYS A 1 99 ? -19.888 -6.115 14.375 1.00 96.12 99 LYS A CA 1
ATOM 75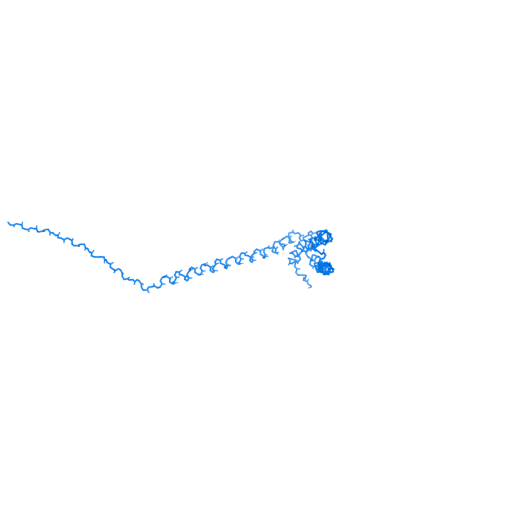2 C C . LYS A 1 99 ? -20.861 -5.669 15.463 1.00 96.12 99 LYS A C 1
ATOM 754 O O . LYS A 1 99 ? -21.937 -6.245 15.564 1.00 96.12 99 LYS A O 1
ATOM 759 N N . ASP A 1 100 ? -20.482 -4.659 16.244 1.00 96.00 100 ASP A N 1
ATOM 760 C CA . ASP A 1 100 ? -21.318 -4.122 17.320 1.00 96.00 100 ASP A CA 1
ATOM 761 C C . ASP A 1 100 ? -22.579 -3.424 16.794 1.00 96.00 100 ASP A C 1
ATOM 763 O O . ASP A 1 100 ? -23.621 -3.491 17.439 1.00 96.00 100 ASP A O 1
ATOM 767 N N . LEU A 1 101 ? -22.486 -2.734 15.651 1.00 94.81 101 LEU A N 1
ATOM 768 C CA . LEU A 1 101 ? -23.630 -2.068 15.019 1.00 94.81 101 LEU A CA 1
ATOM 769 C C . LEU A 1 101 ? -24.585 -3.072 14.355 1.00 94.81 101 LEU A C 1
ATOM 771 O O . LEU A 1 101 ? -25.793 -2.874 14.397 1.00 94.81 101 LEU A O 1
ATOM 775 N N . GLY A 1 102 ? -24.070 -4.158 13.769 1.00 94.94 102 GLY A N 1
ATOM 776 C CA . GLY A 1 102 ? -24.902 -5.213 13.184 1.00 94.94 102 GLY A CA 1
ATOM 777 C C . GLY A 1 102 ? -25.918 -4.672 12.170 1.00 94.94 102 GLY A C 1
ATOM 778 O O . GLY A 1 102 ? -25.545 -3.974 11.226 1.00 94.94 102 GLY A O 1
ATOM 779 N N . ASP A 1 103 ? -27.200 -4.983 12.382 1.00 95.62 103 ASP A N 1
ATOM 780 C CA . ASP A 1 103 ? -28.300 -4.561 11.504 1.00 95.62 103 ASP A CA 1
ATOM 781 C C . ASP A 1 103 ? -28.547 -3.040 11.533 1.00 95.62 103 ASP A C 1
ATOM 783 O O . ASP A 1 103 ? -29.048 -2.492 10.550 1.00 95.62 103 ASP A O 1
ATOM 787 N N . ASP A 1 104 ? -28.139 -2.335 12.598 1.00 95.25 104 ASP A N 1
ATOM 788 C CA . ASP A 1 104 ? -28.292 -0.875 12.700 1.00 95.25 104 ASP A CA 1
ATOM 789 C C . ASP A 1 104 ? -27.446 -0.142 11.650 1.00 95.25 104 ASP A C 1
ATOM 791 O O . ASP A 1 104 ? -27.752 0.988 11.283 1.00 95.25 104 ASP A O 1
ATOM 795 N N . LEU A 1 105 ? -26.396 -0.780 11.117 1.00 94.31 105 LEU A N 1
ATOM 796 C CA . LEU A 1 105 ? -25.564 -0.199 10.061 1.00 94.31 105 LEU A CA 1
ATOM 797 C C . LEU A 1 105 ? -26.324 -0.021 8.731 1.00 94.31 105 LEU A C 1
ATOM 799 O O . LEU A 1 105 ? -25.855 0.711 7.863 1.00 94.31 105 LEU A O 1
ATOM 803 N N . ALA A 1 106 ? -27.477 -0.678 8.555 1.00 95.31 106 ALA A N 1
ATOM 804 C CA . ALA A 1 106 ? -28.341 -0.475 7.393 1.00 95.31 106 ALA A CA 1
ATOM 805 C C . ALA A 1 106 ? -29.101 0.865 7.433 1.00 95.31 106 ALA A C 1
ATOM 807 O O . ALA A 1 106 ? -29.667 1.265 6.417 1.00 95.31 106 ALA A O 1
ATOM 808 N N . ASP A 1 107 ? -29.129 1.548 8.581 1.00 98.06 107 ASP A N 1
ATOM 809 C CA . ASP A 1 107 ? -29.685 2.891 8.702 1.00 98.06 107 ASP A CA 1
ATOM 810 C C . ASP A 1 107 ? -28.722 3.933 8.105 1.00 98.06 107 ASP A C 1
ATOM 812 O O . ASP A 1 107 ? -27.545 4.003 8.470 1.00 98.06 107 ASP A O 1
ATOM 816 N N . ASP A 1 108 ? -29.228 4.767 7.191 1.00 97.44 108 ASP A N 1
ATOM 817 C CA . ASP A 1 108 ? -28.428 5.753 6.451 1.00 97.44 108 ASP A CA 1
ATOM 818 C C . ASP A 1 108 ? -27.706 6.752 7.372 1.00 97.44 108 ASP A C 1
ATOM 820 O O . ASP A 1 108 ? -26.588 7.182 7.072 1.00 97.44 108 ASP A O 1
ATOM 824 N N . PHE A 1 109 ? -28.319 7.127 8.500 1.00 97.50 109 PHE A N 1
ATOM 825 C CA . PHE A 1 109 ? -27.704 8.039 9.459 1.00 97.50 109 PHE A CA 1
ATOM 826 C C . PHE A 1 109 ? -26.574 7.345 10.223 1.00 97.50 109 PHE A C 1
ATOM 828 O O . PHE A 1 109 ? -25.486 7.911 10.353 1.00 97.50 109 PHE A O 1
ATOM 835 N N . VAL A 1 110 ? -26.799 6.107 10.676 1.00 96.75 110 VAL A N 1
ATOM 836 C CA . VAL A 1 110 ? -25.777 5.298 11.365 1.00 96.75 110 VAL A CA 1
ATOM 837 C C . VAL A 1 110 ? -24.588 5.020 10.445 1.00 96.75 110 VAL A C 1
ATOM 839 O O . VAL A 1 110 ? -23.435 5.163 10.860 1.00 96.75 110 VAL A O 1
ATOM 842 N N . LEU A 1 111 ? -24.850 4.676 9.182 1.00 97.00 111 LEU A N 1
ATOM 843 C CA . LEU A 1 111 ? -23.813 4.471 8.178 1.00 97.00 111 LEU A CA 1
ATOM 844 C C . LEU A 1 111 ? -23.019 5.755 7.914 1.00 97.00 111 LEU A C 1
ATOM 846 O O . LEU A 1 111 ? -21.790 5.708 7.866 1.00 97.00 111 LEU A O 1
ATOM 850 N N . SER A 1 112 ? -23.693 6.899 7.766 1.00 97.00 112 SER A N 1
ATOM 851 C CA . SER A 1 112 ? -23.020 8.181 7.532 1.00 97.00 112 SER A CA 1
ATOM 852 C C . SER A 1 112 ? -22.115 8.571 8.704 1.00 97.00 112 SER A C 1
ATOM 854 O O . SER A 1 112 ? -20.953 8.900 8.477 1.00 97.00 112 SER A O 1
ATOM 856 N N . ASP A 1 113 ? -22.597 8.476 9.948 1.00 95.94 113 ASP A N 1
ATOM 857 C CA . ASP A 1 113 ? -21.790 8.782 11.142 1.00 95.94 113 ASP A CA 1
ATOM 858 C C . ASP A 1 113 ? -20.570 7.852 11.255 1.00 95.94 113 ASP A C 1
ATOM 860 O O . ASP A 1 113 ? -19.446 8.286 11.530 1.00 95.94 113 ASP A O 1
ATOM 864 N N . PHE A 1 114 ? -20.761 6.563 10.963 1.00 96.19 114 PHE A N 1
ATOM 865 C CA . PHE A 1 114 ? -19.671 5.596 10.918 1.00 96.19 114 PHE A CA 1
ATOM 866 C C . PHE A 1 114 ? -18.616 5.968 9.862 1.00 96.19 114 PHE A C 1
ATOM 868 O O . PHE A 1 114 ? -17.414 5.987 10.159 1.00 96.19 114 PHE A O 1
ATOM 875 N N . LEU A 1 115 ? -19.044 6.294 8.640 1.00 96.06 115 LEU A N 1
ATOM 876 C CA . LEU A 1 115 ? -18.148 6.689 7.553 1.00 96.06 115 LEU A CA 1
ATOM 877 C C . LEU A 1 115 ? -17.394 7.984 7.875 1.00 96.06 115 LEU A C 1
ATOM 879 O O . LEU A 1 115 ? -16.190 8.055 7.620 1.00 96.06 115 LEU A O 1
ATOM 883 N N . ASP A 1 116 ? -18.045 8.965 8.495 1.00 95.81 116 ASP A N 1
ATOM 884 C CA . ASP A 1 116 ? -17.404 10.216 8.908 1.00 95.81 116 ASP A CA 1
ATOM 885 C C . ASP A 1 116 ? -16.339 9.979 9.989 1.00 95.81 116 ASP A C 1
ATOM 887 O O . ASP A 1 116 ? -15.242 10.551 9.950 1.00 95.81 116 ASP A O 1
ATOM 891 N N . ARG A 1 117 ? -16.612 9.074 10.936 1.00 94.12 117 ARG A N 1
ATOM 892 C CA . ARG A 1 117 ? -15.700 8.762 12.044 1.00 94.12 117 ARG A CA 1
ATOM 893 C C . ARG A 1 117 ? -14.471 7.955 11.617 1.00 94.12 117 ARG A C 1
ATOM 895 O O . ARG A 1 117 ? -13.379 8.179 12.163 1.00 94.12 117 ARG A O 1
ATOM 9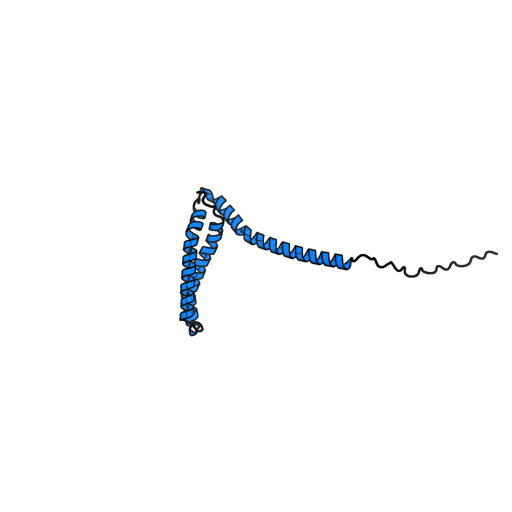02 N N . TYR A 1 118 ? -14.639 7.022 10.679 1.00 95.81 118 TYR A N 1
ATOM 903 C CA . TYR A 1 118 ? -13.608 6.049 10.300 1.00 95.81 118 TYR A CA 1
ATOM 904 C C . TYR A 1 118 ? -13.026 6.263 8.900 1.00 95.81 118 TYR A C 1
ATOM 906 O O . TYR A 1 118 ? -11.811 6.142 8.720 1.00 95.81 118 TYR A O 1
ATOM 914 N N . GLY A 1 119 ? -13.853 6.615 7.916 1.00 94.44 119 GLY A N 1
ATOM 915 C CA . GLY A 1 119 ? -13.479 6.659 6.502 1.00 94.44 119 GLY A CA 1
ATOM 916 C C . GLY A 1 119 ? -12.317 7.608 6.219 1.00 94.44 119 GLY A C 1
ATOM 917 O O . GLY A 1 119 ? -11.341 7.222 5.575 1.00 94.44 119 GLY A O 1
ATOM 918 N N . VAL A 1 120 ? -12.361 8.827 6.766 1.00 95.75 120 VAL A N 1
ATOM 919 C CA . VAL A 1 120 ? -11.289 9.820 6.582 1.00 95.75 120 VAL A CA 1
ATOM 920 C C . VAL A 1 120 ? -9.961 9.320 7.154 1.00 95.75 120 VAL A C 1
ATOM 922 O O . VAL A 1 120 ? -8.934 9.411 6.484 1.00 95.75 120 VAL A O 1
ATOM 925 N N . LYS A 1 121 ? -9.967 8.751 8.365 1.00 94.81 121 LYS A N 1
ATOM 926 C CA . LYS A 1 121 ? -8.743 8.287 9.038 1.00 94.81 121 LYS A CA 1
ATOM 927 C C . LYS A 1 121 ? -8.105 7.111 8.302 1.00 94.81 121 LYS A C 1
ATOM 929 O O . LYS A 1 121 ? -6.891 7.104 8.111 1.00 94.81 121 LYS A O 1
ATOM 934 N N . VAL A 1 122 ? -8.919 6.152 7.855 1.00 96.81 122 VAL A N 1
ATOM 935 C CA . VAL A 1 122 ? -8.458 4.993 7.075 1.00 96.81 122 VAL A CA 1
ATOM 936 C C . VAL A 1 122 ? -7.852 5.454 5.751 1.00 96.81 122 VAL A C 1
ATOM 938 O O . VAL A 1 122 ? -6.737 5.051 5.420 1.00 96.81 122 VAL A O 1
ATOM 941 N N . ASN A 1 123 ? -8.535 6.347 5.030 1.00 96.69 123 ASN A N 1
ATOM 942 C CA . ASN A 1 123 ? -8.040 6.879 3.761 1.00 96.69 123 ASN A CA 1
ATOM 943 C C . ASN A 1 123 ? -6.735 7.663 3.928 1.00 96.69 123 ASN A C 1
ATOM 945 O O . ASN A 1 123 ? -5.799 7.473 3.154 1.00 96.69 123 ASN A O 1
ATOM 949 N N . GLN A 1 124 ? -6.646 8.525 4.943 1.00 96.19 124 GLN A N 1
ATOM 950 C CA . GLN A 1 124 ? -5.448 9.324 5.197 1.00 96.19 124 GLN A CA 1
ATOM 951 C C . GLN A 1 124 ? -4.252 8.448 5.567 1.00 96.19 124 GLN A C 1
ATOM 953 O O . GLN A 1 124 ? -3.188 8.583 4.964 1.00 96.19 124 GLN A O 1
ATOM 958 N N . LEU A 1 125 ? -4.417 7.528 6.520 1.00 96.81 125 LEU A N 1
ATOM 959 C CA . LEU A 1 125 ? -3.312 6.693 6.980 1.00 96.81 125 LEU A CA 1
ATOM 960 C C . LEU A 1 125 ? -2.861 5.699 5.902 1.00 96.81 125 LEU A C 1
ATOM 962 O O . LEU A 1 125 ? -1.661 5.563 5.668 1.00 96.81 125 LEU A O 1
ATOM 966 N N . GLY A 1 126 ? -3.802 5.084 5.177 1.00 96.75 126 GLY A N 1
ATO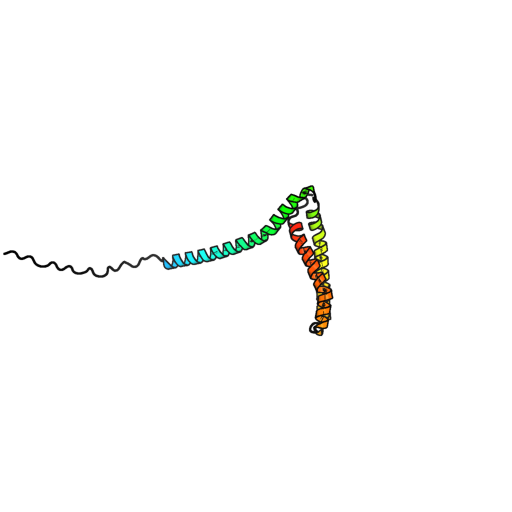M 967 C CA . GLY A 1 126 ? -3.484 4.253 4.014 1.00 96.75 126 GLY A CA 1
ATOM 968 C C . GLY A 1 126 ? -2.782 5.050 2.909 1.00 96.75 126 GLY A C 1
ATOM 969 O O . GLY A 1 126 ? -1.803 4.586 2.330 1.00 96.75 126 GLY A O 1
ATOM 970 N N . GLY A 1 127 ? -3.213 6.290 2.662 1.00 97.06 127 GLY A N 1
ATOM 971 C CA . GLY A 1 127 ? -2.569 7.196 1.711 1.00 97.06 127 GLY A CA 1
ATOM 972 C C . GLY A 1 127 ? -1.130 7.554 2.089 1.00 97.06 127 GLY A C 1
ATOM 973 O O . GLY A 1 127 ? -0.271 7.606 1.210 1.00 97.06 127 GLY A O 1
ATOM 974 N N . ILE A 1 128 ? -0.851 7.767 3.378 1.00 96.94 128 ILE A N 1
ATOM 975 C CA . ILE A 1 128 ? 0.507 8.011 3.890 1.00 96.94 128 ILE A CA 1
ATOM 976 C C . ILE A 1 128 ? 1.381 6.768 3.687 1.00 96.94 128 ILE A C 1
ATOM 978 O O . ILE A 1 128 ? 2.482 6.880 3.149 1.00 96.94 128 ILE A O 1
ATOM 982 N N . ILE A 1 129 ? 0.882 5.582 4.051 1.00 97.19 129 ILE A N 1
ATOM 983 C CA . ILE A 1 129 ? 1.601 4.312 3.860 1.00 97.19 129 ILE A CA 1
ATOM 984 C C . ILE A 1 129 ? 1.918 4.092 2.376 1.00 97.19 129 ILE A C 1
ATOM 986 O O . ILE A 1 129 ? 3.067 3.828 2.035 1.00 97.19 129 ILE A O 1
ATOM 990 N N . ASN A 1 130 ? 0.949 4.299 1.482 1.00 94.56 130 ASN A N 1
ATOM 991 C CA . ASN A 1 130 ? 1.141 4.138 0.037 1.00 94.56 130 ASN A CA 1
ATOM 992 C C . ASN A 1 130 ? 2.197 5.089 -0.551 1.00 94.56 130 ASN A C 1
ATOM 994 O O . ASN A 1 130 ? 2.847 4.748 -1.537 1.00 94.56 130 ASN A O 1
ATOM 998 N N . GLN A 1 131 ? 2.379 6.275 0.034 1.00 93.50 131 GLN A N 1
ATOM 999 C CA . GLN A 1 131 ? 3.414 7.224 -0.387 1.00 93.50 131 GLN A CA 1
ATOM 1000 C C . GLN A 1 131 ? 4.796 6.856 0.162 1.00 93.50 131 GLN A C 1
ATOM 1002 O O . GLN A 1 131 ? 5.799 7.019 -0.531 1.00 93.50 131 GLN A O 1
ATOM 1007 N N . ILE A 1 132 ? 4.855 6.360 1.399 1.00 94.56 132 ILE A N 1
ATOM 1008 C CA . ILE A 1 132 ? 6.110 6.062 2.098 1.00 94.56 132 ILE A CA 1
ATOM 1009 C C . ILE A 1 132 ? 6.665 4.685 1.715 1.00 94.56 132 ILE A C 1
ATOM 1011 O O . ILE A 1 132 ? 7.882 4.544 1.609 1.00 94.56 132 ILE A O 1
ATOM 1015 N N . SER A 1 133 ? 5.813 3.686 1.465 1.00 94.50 133 SER A N 1
ATOM 1016 C CA . SER A 1 133 ? 6.237 2.304 1.193 1.00 94.50 133 SER A CA 1
ATOM 1017 C C . SER A 1 133 ? 7.216 2.196 0.017 1.00 94.50 133 SER A C 1
ATOM 1019 O O . SER A 1 133 ? 8.299 1.651 0.215 1.00 94.50 133 SER A O 1
ATOM 1021 N N . PRO A 1 134 ? 6.961 2.795 -1.166 1.00 93.00 134 PRO A N 1
ATOM 1022 C CA . PRO A 1 134 ? 7.902 2.703 -2.286 1.00 93.00 134 PRO A CA 1
ATOM 1023 C C . PRO A 1 134 ? 9.256 3.366 -1.994 1.00 93.00 134 PRO A C 1
ATOM 1025 O O . PRO A 1 134 ? 10.285 2.951 -2.527 1.00 93.00 134 PRO A O 1
ATOM 1028 N N . ILE A 1 135 ? 9.266 4.401 -1.146 1.00 94.56 135 ILE A N 1
ATOM 1029 C CA . ILE A 1 135 ? 10.486 5.092 -0.711 1.00 94.56 135 ILE A CA 1
ATOM 1030 C C . ILE A 1 135 ? 11.264 4.210 0.272 1.00 94.56 135 ILE A C 1
ATOM 1032 O O . ILE A 1 135 ? 12.480 4.076 0.140 1.00 94.56 135 ILE A O 1
ATOM 1036 N N . ALA A 1 136 ? 10.569 3.579 1.221 1.00 93.88 136 ALA A N 1
ATOM 1037 C CA . ALA A 1 136 ? 11.146 2.630 2.167 1.00 93.88 136 ALA A CA 1
ATOM 1038 C C . ALA A 1 136 ? 11.743 1.394 1.466 1.00 93.88 136 ALA A C 1
ATOM 1040 O O . ALA A 1 136 ? 12.848 0.974 1.810 1.00 93.88 136 ALA A O 1
ATOM 1041 N N . ASP A 1 137 ? 11.061 0.861 0.449 1.00 92.56 137 ASP A N 1
ATOM 1042 C CA . ASP A 1 137 ? 11.515 -0.288 -0.349 1.00 92.56 137 ASP A CA 1
ATOM 1043 C C . ASP A 1 137 ? 12.713 0.054 -1.244 1.00 92.56 137 ASP A C 1
ATOM 1045 O O . ASP A 1 137 ? 13.595 -0.773 -1.494 1.00 92.56 137 ASP A O 1
ATOM 1049 N N . ALA A 1 138 ? 12.760 1.292 -1.741 1.00 92.62 138 ALA A N 1
ATOM 1050 C CA . ALA A 1 138 ? 13.869 1.793 -2.542 1.00 92.62 138 ALA A CA 1
ATOM 1051 C C . ALA A 1 138 ? 15.106 2.161 -1.709 1.00 92.62 138 ALA A C 1
ATOM 1053 O O . ALA A 1 138 ? 16.193 2.300 -2.283 1.00 92.62 138 ALA A O 1
ATOM 1054 N N . ALA A 1 139 ? 14.957 2.330 -0.391 1.00 89.00 139 ALA A N 1
ATOM 1055 C CA . ALA A 1 139 ? 16.053 2.686 0.493 1.00 89.00 139 ALA A CA 1
ATOM 1056 C C . ALA A 1 139 ? 17.112 1.566 0.527 1.00 89.00 139 ALA A C 1
ATOM 1058 O O . ALA A 1 139 ? 16.765 0.380 0.614 1.00 89.00 139 ALA A O 1
ATOM 1059 N N . PRO A 1 140 ? 18.412 1.909 0.471 1.00 80.06 140 PRO A N 1
ATOM 1060 C CA . PRO A 1 140 ? 19.469 0.915 0.602 1.00 80.06 140 PRO A CA 1
ATOM 1061 C C . PRO A 1 140 ? 19.324 0.166 1.934 1.00 80.06 140 PRO A C 1
ATOM 1063 O O . PRO A 1 140 ? 18.884 0.726 2.939 1.00 80.06 140 PRO A O 1
ATOM 1066 N N . ALA A 1 141 ? 19.665 -1.125 1.944 1.00 68.81 141 ALA A N 1
ATOM 1067 C CA . ALA A 1 141 ? 19.831 -1.834 3.205 1.00 68.81 141 ALA A CA 1
ATOM 1068 C C . ALA A 1 141 ? 20.953 -1.137 3.980 1.00 68.81 141 ALA A C 1
ATOM 1070 O O . ALA A 1 141 ? 22.012 -0.888 3.404 1.00 68.81 141 ALA A O 1
ATOM 1071 N N . GLU A 1 142 ? 20.704 -0.778 5.240 1.00 61.31 142 GLU A N 1
ATOM 1072 C CA . GLU A 1 142 ? 21.743 -0.246 6.117 1.00 61.31 142 GLU A CA 1
ATOM 1073 C C . GLU A 1 142 ? 22.870 -1.289 6.163 1.00 61.31 142 GLU A C 1
ATOM 1075 O O . GLU A 1 142 ? 22.697 -2.382 6.700 1.00 61.31 142 GLU A O 1
ATOM 1080 N N . THR A 1 143 ? 23.992 -1.000 5.500 1.00 47.72 143 THR A N 1
ATOM 1081 C CA . THR A 1 143 ? 25.235 -1.751 5.678 1.00 47.72 143 THR A CA 1
ATOM 1082 C C . THR A 1 143 ? 25.695 -1.488 7.099 1.00 47.72 143 THR A C 1
ATOM 1084 O O . THR A 1 143 ? 26.192 -0.401 7.395 1.00 47.72 143 THR A O 1
ATOM 1087 N N . GLN A 1 144 ? 25.421 -2.463 7.959 1.00 38.28 144 GLN A N 1
ATOM 1088 C CA . GLN A 1 144 ? 25.914 -2.552 9.325 1.00 38.28 144 GLN A CA 1
ATOM 1089 C C . GLN A 1 144 ? 27.425 -2.790 9.347 1.00 38.28 144 GLN A C 1
ATOM 1091 O O . GLN A 1 144 ? 27.916 -3.527 8.459 1.00 38.28 144 GLN A O 1
#

Foldseek 3Di:
DDDDDDDDDDDDDDDDDPDDPDPVVVVVVVVVVVVVVVVVVVVVVVVVVVVVVLLVVLLVVCVVCCVPCVCLLVVLLVCLVVLVVVLVVLVVVLVVVCVVCDPVCVDPVVVVVSCVVRVVVNCVSVVVSVVSVSSNSSRDDPPD